Protein AF-A0AAX0K8B1-F1 (afdb_monomer)

Mean predicted aligned error: 6.13 Å

Secondary structure (DSSP, 8-state):
--HHHHHHHHHHH-GGGHHHHHHHHHHHHHHHHHHHHHHHHHHHHHHHHHHHHHHHHHHHHTT--HHHHHHHHT--HHHHHHHHH-

Structure (mmCIF, N/CA/C/O backbone):
data_AF-A0AAX0K8B1-F1
#
_entry.id   AF-A0AAX0K8B1-F1
#
loop_
_atom_site.group_PDB
_atom_site.id
_atom_site.type_symbol
_atom_site.label_atom_id
_atom_site.label_alt_id
_atom_site.label_comp_id
_atom_site.label_asym_id
_atom_site.label_entity_id
_atom_site.label_seq_id
_atom_site.pdbx_PDB_ins_code
_atom_site.Cartn_x
_atom_site.Cartn_y
_atom_site.Cartn_z
_atom_site.occupancy
_atom_site.B_iso_or_equiv
_atom_site.auth_seq_id
_atom_site.auth_comp_id
_atom_site.auth_asym_id
_atom_site.auth_atom_id
_atom_site.pdbx_PDB_model_num
ATOM 1 N N . MET A 1 1 ? 8.921 -11.613 -25.136 1.00 73.31 1 MET A N 1
ATOM 2 C CA . MET A 1 1 ? 9.520 -10.275 -25.098 1.00 73.31 1 MET A CA 1
ATOM 3 C C . MET A 1 1 ? 9.299 -9.700 -23.723 1.00 73.31 1 MET A C 1
ATOM 5 O O . MET A 1 1 ? 8.281 -9.063 -23.471 1.00 73.31 1 MET A O 1
ATOM 9 N N . ASP A 1 2 ? 10.217 -10.033 -22.826 1.00 88.50 2 ASP A N 1
ATOM 10 C CA . ASP A 1 2 ? 10.348 -9.370 -21.534 1.00 88.50 2 ASP A CA 1
ATOM 11 C C . ASP A 1 2 ? 11.134 -8.048 -21.666 1.00 88.50 2 ASP A C 1
ATOM 13 O O . ASP A 1 2 ? 11.534 -7.637 -22.761 1.00 88.50 2 ASP A O 1
ATOM 17 N N . PHE A 1 3 ? 11.289 -7.337 -20.549 1.00 88.12 3 PHE A N 1
ATOM 18 C CA . PHE A 1 3 ? 11.940 -6.029 -20.512 1.00 88.12 3 PHE A CA 1
ATOM 19 C C . PHE A 1 3 ? 13.411 -6.102 -20.959 1.00 88.12 3 PHE A C 1
ATOM 21 O O . PHE A 1 3 ? 13.861 -5.252 -21.723 1.00 88.12 3 PHE A O 1
ATOM 28 N N . ALA A 1 4 ? 14.146 -7.143 -20.564 1.00 88.88 4 ALA A N 1
ATOM 29 C CA . ALA A 1 4 ? 15.544 -7.318 -20.948 1.00 88.88 4 ALA A CA 1
ATOM 30 C C . ALA A 1 4 ? 15.683 -7.655 -22.443 1.00 88.88 4 ALA A C 1
ATOM 32 O O . ALA A 1 4 ? 16.509 -7.062 -23.140 1.00 88.88 4 ALA A O 1
ATOM 33 N N . GLU A 1 5 ? 14.823 -8.537 -22.962 1.00 92.12 5 GLU A N 1
ATOM 34 C CA . GLU A 1 5 ? 14.751 -8.891 -24.383 1.00 92.12 5 GLU A CA 1
ATOM 35 C C . GLU A 1 5 ? 14.462 -7.665 -25.266 1.00 92.12 5 GLU A C 1
ATOM 37 O O . GLU A 1 5 ? 15.020 -7.539 -26.358 1.00 92.12 5 GLU A O 1
ATOM 42 N N . LEU A 1 6 ? 13.624 -6.733 -24.796 1.00 93.31 6 LEU A N 1
ATOM 43 C CA . LEU A 1 6 ? 13.339 -5.482 -25.500 1.00 93.31 6 LEU A CA 1
ATOM 44 C C . LEU A 1 6 ? 14.581 -4.582 -25.595 1.00 93.31 6 LEU A C 1
ATOM 46 O O . LEU A 1 6 ? 14.917 -4.114 -26.684 1.00 93.31 6 LEU A O 1
ATOM 50 N N . PHE A 1 7 ? 15.269 -4.331 -24.478 1.00 93.44 7 PHE A N 1
ATOM 51 C CA . PHE A 1 7 ? 16.432 -3.437 -24.466 1.00 93.44 7 PHE A CA 1
ATOM 52 C C . PHE A 1 7 ? 17.643 -4.032 -25.196 1.00 93.44 7 PHE A C 1
ATOM 54 O O . PHE A 1 7 ? 18.387 -3.279 -25.834 1.00 93.44 7 PHE A O 1
ATOM 61 N 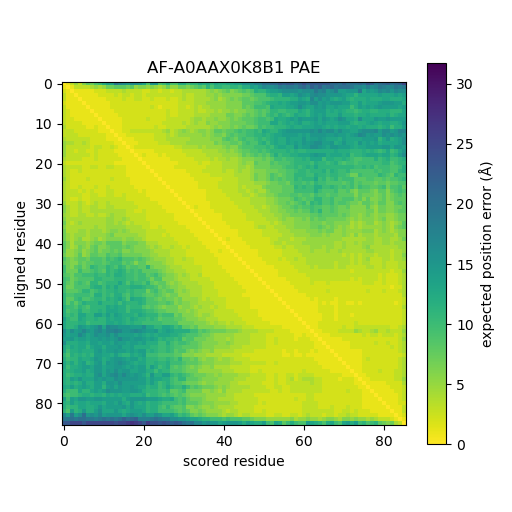N . GLU A 1 8 ? 17.805 -5.358 -25.214 1.00 92.06 8 GLU A N 1
ATOM 62 C CA . GLU A 1 8 ? 18.804 -6.008 -26.072 1.00 92.06 8 GLU A CA 1
ATOM 63 C C . GLU A 1 8 ? 18.446 -5.919 -27.563 1.00 92.06 8 GLU A C 1
ATOM 65 O O . GLU A 1 8 ? 19.314 -5.621 -28.391 1.00 92.06 8 GLU A O 1
ATOM 70 N N . ALA A 1 9 ? 17.169 -6.075 -27.930 1.00 94.44 9 ALA A N 1
ATOM 71 C CA . ALA A 1 9 ? 16.733 -5.876 -29.312 1.00 94.44 9 ALA A CA 1
ATOM 72 C C . ALA A 1 9 ? 16.994 -4.432 -29.783 1.00 94.44 9 ALA A C 1
ATOM 74 O O . ALA A 1 9 ? 17.571 -4.218 -30.851 1.00 94.44 9 ALA A O 1
ATOM 75 N N . ILE A 1 10 ? 16.654 -3.432 -28.962 1.00 93.94 10 ILE A N 1
ATOM 76 C CA . ILE A 1 10 ? 16.909 -2.013 -29.264 1.00 93.94 10 ILE A CA 1
ATOM 77 C C . ILE A 1 10 ? 18.418 -1.743 -29.365 1.00 93.94 10 ILE A C 1
ATOM 79 O O . ILE A 1 10 ? 18.871 -1.092 -30.308 1.00 93.94 10 ILE A O 1
ATOM 83 N N . SER A 1 11 ? 19.214 -2.281 -28.440 1.00 93.94 11 SER A N 1
ATOM 84 C CA . SER A 1 11 ? 20.674 -2.126 -28.444 1.0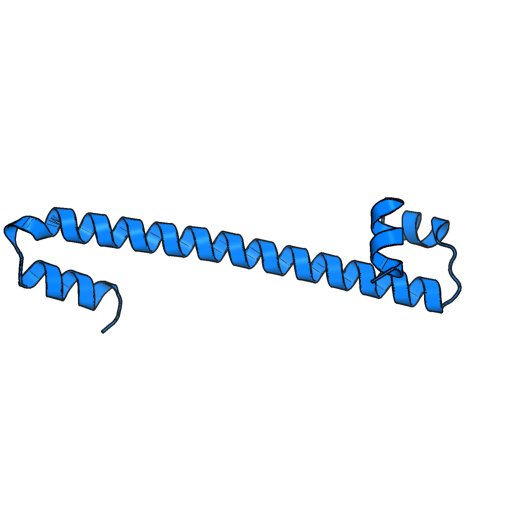0 93.94 11 SER A CA 1
ATOM 85 C C . SER A 1 11 ? 21.335 -2.746 -29.674 1.00 93.94 11 SER A C 1
ATOM 87 O O . SER A 1 11 ? 22.315 -2.204 -30.183 1.00 93.94 11 SER A O 1
ATOM 89 N N . THR A 1 12 ? 20.789 -3.853 -30.179 1.00 94.19 12 THR A N 1
ATOM 90 C CA . THR A 1 12 ? 21.266 -4.512 -31.404 1.00 94.19 12 THR A CA 1
ATOM 91 C C . THR A 1 12 ? 21.033 -3.641 -32.641 1.00 94.19 12 THR A C 1
ATOM 93 O O . THR A 1 12 ? 21.889 -3.583 -33.523 1.00 94.19 12 THR A O 1
ATOM 96 N N . HIS A 1 13 ? 19.913 -2.915 -32.693 1.00 95.00 13 HIS A N 1
ATOM 97 C CA . HIS A 1 13 ? 19.622 -1.967 -33.774 1.00 95.00 13 HIS A CA 1
ATOM 98 C C . HIS A 1 13 ? 20.427 -0.661 -33.674 1.00 95.00 13 HIS A C 1
ATOM 100 O O . HIS A 1 13 ? 20.698 -0.036 -34.701 1.00 95.00 13 HIS A O 1
ATOM 106 N N . TYR A 1 14 ? 20.847 -0.267 -32.468 1.00 94.62 14 TYR A N 1
ATOM 107 C CA . TYR A 1 14 ? 21.595 0.968 -32.207 1.00 94.62 14 TYR A CA 1
ATOM 108 C C . TYR A 1 14 ? 22.892 0.708 -31.418 1.00 94.62 14 TYR A C 1
ATOM 110 O O . TYR A 1 14 ? 23.041 1.184 -30.287 1.00 94.62 14 TYR A O 1
ATOM 118 N N . PRO A 1 15 ? 23.878 0.003 -32.006 1.00 92.38 15 PRO A N 1
ATOM 119 C CA . PRO A 1 15 ? 25.064 -0.462 -31.284 1.00 92.38 15 PRO A CA 1
ATOM 120 C C . PRO A 1 15 ? 25.911 0.681 -30.708 1.00 92.38 15 PRO A C 1
ATOM 122 O O . PRO A 1 15 ? 26.431 0.561 -29.601 1.00 92.38 15 PRO A O 1
ATOM 125 N N . SER A 1 16 ? 25.988 1.829 -31.393 1.00 96.69 16 SER A N 1
ATOM 126 C CA . SER A 1 16 ? 26.685 3.029 -30.898 1.00 96.69 16 SER A CA 1
ATOM 127 C C . SER A 1 16 ? 26.056 3.635 -29.637 1.00 96.69 16 SER A C 1
ATOM 129 O O . SER A 1 16 ? 26.715 4.394 -28.932 1.00 96.69 16 SER A O 1
ATOM 131 N N . HIS A 1 17 ? 24.799 3.300 -29.336 1.00 94.69 17 HIS A N 1
ATOM 132 C CA . HIS A 1 17 ? 24.0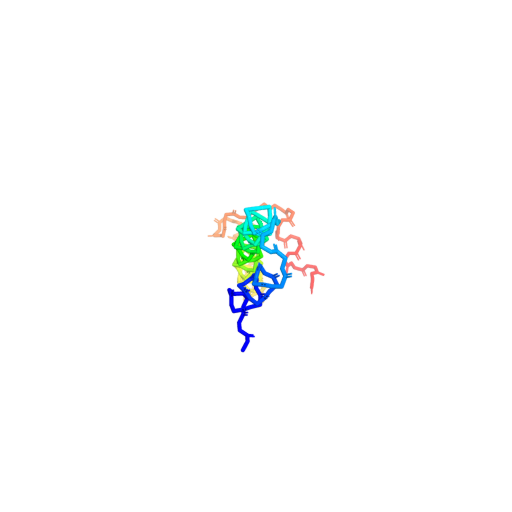67 3.779 -28.165 1.00 94.69 17 HIS A CA 1
ATOM 133 C C . HIS A 1 17 ? 23.826 2.683 -27.122 1.00 94.69 17 HIS A C 1
ATOM 135 O O . HIS A 1 17 ? 23.220 2.978 -26.094 1.00 94.69 17 HIS A O 1
ATOM 141 N N . LYS A 1 18 ? 24.320 1.451 -27.339 1.00 93.12 18 LYS A N 1
ATOM 142 C CA . LYS A 1 18 ? 24.074 0.295 -26.459 1.00 93.12 18 LYS A CA 1
ATOM 143 C C . LYS A 1 18 ? 24.326 0.618 -24.985 1.00 93.12 18 LYS A C 1
ATOM 145 O O . LYS A 1 18 ? 23.474 0.336 -24.156 1.00 93.12 18 LYS A O 1
ATOM 150 N N . GLY A 1 19 ? 25.445 1.270 -24.661 1.00 93.69 19 GLY A N 1
ATOM 151 C CA . GLY A 1 19 ? 25.753 1.653 -23.277 1.00 93.69 19 GLY A CA 1
ATOM 152 C C . GLY A 1 19 ? 24.677 2.544 -22.646 1.00 93.69 19 GLY A C 1
ATOM 153 O O . GLY A 1 19 ? 24.178 2.235 -21.572 1.00 93.69 19 GLY A O 1
ATOM 154 N N . VAL A 1 20 ? 24.257 3.601 -23.349 1.00 96.38 20 VAL A N 1
ATOM 155 C CA . VAL A 1 20 ? 23.210 4.522 -22.870 1.00 96.38 20 VAL A CA 1
ATOM 156 C C . VAL A 1 20 ? 21.859 3.811 -22.753 1.00 96.38 20 VAL A C 1
ATOM 158 O O . VAL A 1 20 ? 21.139 4.020 -21.782 1.00 96.38 20 VAL A O 1
ATOM 161 N N . ILE A 1 21 ? 21.524 2.951 -23.717 1.00 95.62 21 ILE A N 1
ATOM 162 C CA . ILE A 1 21 ? 20.277 2.176 -23.737 1.00 95.62 21 ILE A CA 1
ATOM 163 C C . ILE A 1 21 ? 20.208 1.224 -22.535 1.00 95.62 21 ILE A C 1
ATOM 165 O O . ILE A 1 21 ? 19.188 1.192 -21.850 1.00 95.62 21 ILE A O 1
ATOM 169 N N . MET A 1 22 ? 21.294 0.507 -22.235 1.00 92.50 22 MET A N 1
ATOM 170 C CA . MET A 1 22 ? 21.362 -0.391 -21.078 1.00 92.50 22 MET A CA 1
ATOM 171 C C . MET A 1 22 ? 21.275 0.374 -19.754 1.00 92.50 22 MET A C 1
ATOM 173 O O . MET A 1 22 ? 20.508 -0.018 -18.882 1.00 92.50 22 MET A O 1
ATOM 177 N N . THR A 1 23 ? 21.956 1.518 -19.628 1.00 95.31 23 THR A N 1
ATOM 178 C CA . THR A 1 23 ? 21.827 2.374 -18.436 1.00 95.31 23 THR A CA 1
ATOM 179 C C . THR A 1 23 ? 20.392 2.868 -18.232 1.00 95.31 23 THR A C 1
ATOM 181 O O . THR A 1 23 ? 19.913 2.933 -17.102 1.00 95.31 23 THR A O 1
ATOM 184 N N . ILE A 1 24 ? 19.673 3.206 -19.308 1.00 95.12 24 ILE A N 1
ATOM 185 C CA . ILE A 1 24 ? 18.252 3.571 -19.216 1.00 95.12 24 ILE A CA 1
ATOM 186 C C . ILE A 1 24 ? 17.416 2.372 -18.747 1.00 95.12 24 ILE A C 1
ATOM 188 O O . ILE A 1 24 ? 16.526 2.555 -17.917 1.00 95.12 24 ILE A O 1
ATOM 192 N N . ALA A 1 25 ? 17.702 1.165 -19.242 1.00 94.56 25 ALA A N 1
ATOM 193 C CA . ALA A 1 25 ? 17.019 -0.055 -18.817 1.00 94.56 25 ALA A CA 1
ATOM 194 C C . ALA A 1 25 ? 17.169 -0.282 -17.304 1.00 94.56 25 ALA A C 1
ATOM 196 O O . ALA A 1 25 ? 16.169 -0.418 -16.602 1.00 94.56 25 ALA A O 1
ATOM 197 N N . GLU A 1 26 ? 18.403 -0.225 -16.799 1.00 93.94 26 GLU A N 1
ATOM 198 C CA . GLU A 1 26 ? 18.724 -0.399 -15.377 1.00 93.94 26 GLU A CA 1
ATOM 199 C C . GLU A 1 26 ? 17.997 0.633 -14.502 1.00 93.94 26 GLU A C 1
ATOM 201 O O . GLU A 1 26 ? 17.363 0.278 -13.510 1.00 93.94 26 GLU A O 1
ATOM 206 N N . GLN A 1 27 ? 18.007 1.911 -14.900 1.00 96.12 27 GLN A N 1
ATOM 207 C CA . GLN A 1 27 ? 17.317 2.971 -14.155 1.00 96.12 27 GLN A CA 1
ATOM 208 C C . GLN A 1 27 ? 15.797 2.786 -14.119 1.00 96.12 27 GLN A C 1
ATOM 210 O O . GLN A 1 27 ? 15.146 3.148 -13.136 1.00 96.12 27 GLN A O 1
ATOM 215 N N . LEU A 1 28 ? 15.206 2.290 -15.205 1.00 95.56 28 LEU A N 1
ATOM 216 C CA . LEU A 1 28 ? 13.772 2.023 -15.265 1.00 95.56 28 LEU A CA 1
ATOM 217 C C . LEU A 1 28 ? 13.393 0.820 -14.399 1.00 95.56 28 LEU A C 1
ATOM 219 O O . LEU A 1 28 ? 12.387 0.890 -13.693 1.00 95.56 28 LEU A O 1
ATOM 223 N N . GLU A 1 29 ? 14.199 -0.242 -14.413 1.00 94.25 29 GLU A N 1
ATOM 224 C CA . GLU A 1 29 ? 14.007 -1.403 -13.542 1.00 94.25 29 GLU A CA 1
ATOM 225 C C . GLU A 1 29 ? 14.125 -1.009 -12.064 1.00 94.25 29 GLU A C 1
ATOM 227 O O . GLU A 1 29 ? 13.233 -1.314 -11.270 1.00 94.25 29 GLU A O 1
ATOM 232 N N . GLU A 1 30 ? 15.159 -0.244 -11.699 1.00 95.44 30 GLU A N 1
ATOM 233 C CA . GLU A 1 30 ? 15.362 0.236 -10.330 1.00 95.44 30 GLU A CA 1
ATOM 234 C C . GLU A 1 30 ? 14.181 1.086 -9.841 1.00 95.44 30 GLU A C 1
ATOM 236 O O . GLU A 1 30 ? 13.619 0.813 -8.776 1.00 95.44 30 GLU A O 1
ATOM 241 N N . LYS A 1 31 ? 13.736 2.060 -10.647 1.00 94.75 31 LYS A N 1
ATOM 242 C CA . LYS A 1 31 ? 12.551 2.879 -10.335 1.00 94.75 31 LYS A CA 1
ATOM 243 C C . LYS A 1 31 ? 11.285 2.038 -10.207 1.00 94.75 31 LYS A C 1
ATOM 245 O O . LYS A 1 31 ? 10.456 2.308 -9.338 1.00 94.75 31 LYS A O 1
ATOM 250 N N . GLY A 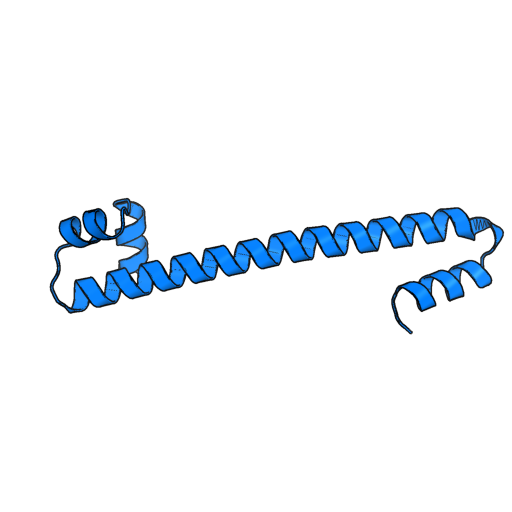1 32 ? 11.122 1.028 -11.061 1.00 94.56 32 GLY A N 1
ATOM 251 C CA . GLY A 1 32 ? 10.000 0.095 -10.996 1.00 94.56 32 GLY A CA 1
ATOM 252 C C . GLY A 1 32 ? 9.980 -0.679 -9.678 1.00 94.56 32 GLY A C 1
ATOM 253 O O . GLY A 1 32 ? 8.951 -0.730 -9.005 1.00 94.56 32 GLY A O 1
ATOM 254 N N . LEU A 1 33 ? 11.130 -1.217 -9.265 1.00 94.5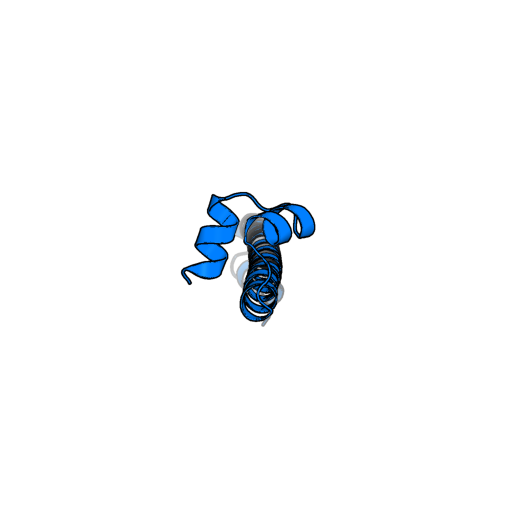6 33 LEU A N 1
ATOM 255 C CA . LEU A 1 33 ? 11.278 -1.931 -7.997 1.00 94.56 33 LEU A CA 1
ATOM 256 C C . LEU A 1 33 ? 11.063 -1.015 -6.787 1.00 94.56 33 LEU A C 1
ATOM 258 O O . LEU A 1 33 ? 10.426 -1.421 -5.814 1.00 94.56 33 LEU A O 1
ATOM 262 N N . GLU A 1 34 ? 11.580 0.213 -6.818 1.00 95.75 34 GLU A N 1
ATOM 263 C CA . GLU A 1 34 ? 11.353 1.196 -5.759 1.00 95.75 34 GLU A CA 1
ATOM 264 C C . GLU A 1 34 ? 9.863 1.530 -5.617 1.00 95.75 34 GLU A C 1
ATOM 266 O O . GLU A 1 34 ? 9.321 1.457 -4.509 1.00 95.75 34 GLU A O 1
ATOM 271 N N . LYS A 1 35 ? 9.183 1.811 -6.736 1.00 94.50 35 LYS A N 1
ATOM 272 C CA . LYS A 1 35 ? 7.741 2.079 -6.758 1.00 94.50 35 LYS A CA 1
ATOM 273 C C . LYS A 1 35 ? 6.951 0.888 -6.226 1.00 94.50 35 LYS A C 1
ATOM 275 O O . LYS A 1 35 ? 6.131 1.070 -5.333 1.00 94.50 35 LYS A O 1
ATOM 280 N N . GLY A 1 36 ? 7.261 -0.325 -6.685 1.00 95.19 36 GLY A N 1
ATOM 281 C CA . GLY A 1 36 ? 6.596 -1.543 -6.220 1.00 95.19 36 GLY A CA 1
ATOM 282 C C . GLY A 1 36 ? 6.766 -1.775 -4.716 1.00 95.19 36 GLY A C 1
ATOM 283 O O . GLY A 1 36 ? 5.805 -2.088 -4.019 1.00 95.19 36 GLY A O 1
ATOM 284 N N . ARG A 1 37 ? 7.966 -1.541 -4.165 1.00 95.44 37 ARG A N 1
ATOM 285 C CA . ARG A 1 37 ? 8.195 -1.613 -2.708 1.00 95.44 37 ARG A CA 1
ATOM 286 C C . ARG A 1 37 ? 7.444 -0.523 -1.946 1.00 95.44 37 ARG A C 1
ATOM 288 O O . ARG A 1 37 ? 6.995 -0.758 -0.825 1.00 95.44 37 ARG A O 1
ATOM 295 N N . ALA A 1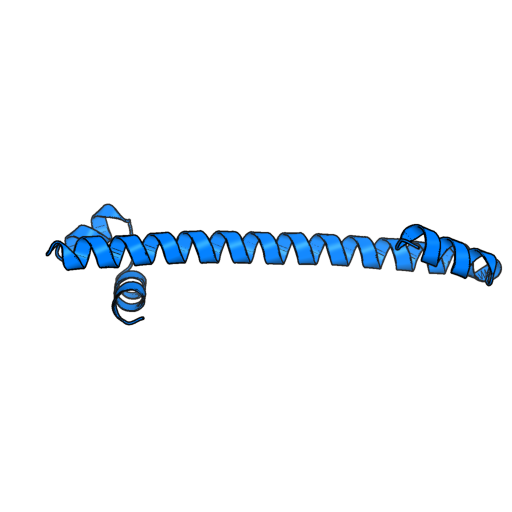 38 ? 7.351 0.685 -2.498 1.00 94.69 38 ALA A N 1
ATOM 296 C CA . ALA A 1 38 ? 6.606 1.776 -1.883 1.00 94.69 38 ALA A CA 1
ATOM 297 C C . ALA A 1 38 ? 5.098 1.481 -1.852 1.00 94.69 38 ALA A C 1
ATOM 299 O O . ALA A 1 38 ? 4.487 1.630 -0.794 1.00 94.69 38 ALA A O 1
ATOM 300 N N . GLU A 1 39 ? 4.540 1.008 -2.968 1.00 94.81 39 GLU A N 1
ATOM 301 C CA . GLU A 1 39 ? 3.137 0.599 -3.094 1.00 94.81 39 GLU A CA 1
ATOM 302 C C . GLU A 1 39 ? 2.811 -0.570 -2.159 1.00 94.81 39 GLU A C 1
ATOM 304 O O . GLU A 1 39 ? 1.890 -0.452 -1.357 1.00 94.81 39 GLU A O 1
ATOM 309 N N . GLY A 1 40 ? 3.629 -1.629 -2.138 1.00 94.56 40 GLY A N 1
ATOM 310 C CA . GLY A 1 40 ? 3.412 -2.770 -1.240 1.00 94.56 40 GLY A CA 1
ATOM 311 C C . GLY A 1 40 ? 3.385 -2.372 0.241 1.00 94.56 40 GLY A C 1
ATOM 312 O O . GLY A 1 40 ? 2.485 -2.762 0.979 1.00 94.56 40 GLY A O 1
ATOM 313 N N . ARG A 1 41 ? 4.304 -1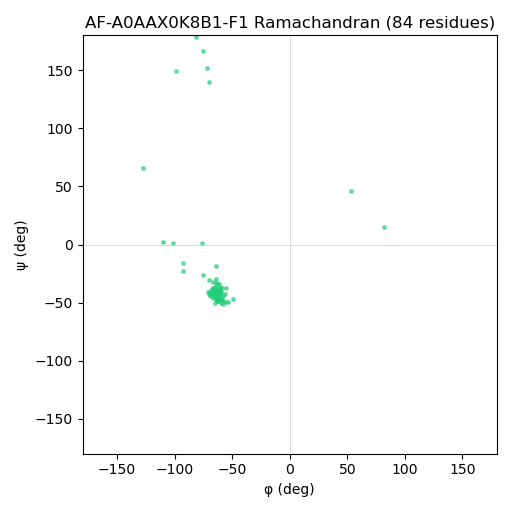.502 0.682 1.00 94.31 41 ARG A N 1
ATOM 314 C CA . ARG A 1 41 ? 4.285 -0.981 2.064 1.00 94.31 41 ARG A CA 1
ATOM 315 C C . ARG A 1 41 ? 3.074 -0.095 2.353 1.00 94.31 41 ARG A C 1
ATOM 317 O O . ARG A 1 41 ? 2.644 -0.018 3.503 1.00 94.31 41 ARG A O 1
ATOM 324 N N . ALA A 1 42 ? 2.570 0.635 1.361 1.00 94.50 42 ALA A N 1
ATOM 325 C CA . ALA A 1 42 ? 1.366 1.441 1.523 1.00 94.50 42 ALA A CA 1
ATOM 326 C C . ALA A 1 42 ? 0.128 0.546 1.678 1.00 94.50 42 ALA A C 1
ATOM 328 O O . ALA A 1 42 ? -0.654 0.765 2.601 1.00 94.50 42 ALA A O 1
ATOM 329 N N . GLU A 1 43 ? 0.005 -0.501 0.858 1.00 94.25 43 GLU A N 1
ATOM 330 C CA . GLU A 1 43 ? -1.069 -1.494 0.964 1.00 94.25 43 GLU A CA 1
ATOM 331 C C . GLU A 1 43 ? -1.040 -2.233 2.307 1.00 94.25 43 GLU A C 1
ATOM 333 O O . GLU A 1 43 ? -2.074 -2.359 2.962 1.00 94.25 43 GLU A O 1
ATOM 338 N N . GLU A 1 44 ? 0.135 -2.666 2.774 1.00 94.00 44 GLU A N 1
ATOM 339 C CA . GLU A 1 44 ? 0.276 -3.324 4.080 1.00 94.00 44 GLU A CA 1
ATOM 340 C C . GLU A 1 44 ? -0.171 -2.416 5.231 1.00 94.00 44 GLU A C 1
ATOM 342 O O . GLU A 1 44 ? -0.903 -2.850 6.124 1.00 94.00 44 GLU A O 1
ATOM 347 N N . ARG A 1 45 ? 0.214 -1.134 5.195 1.00 93.31 45 ARG A N 1
ATOM 348 C CA . ARG A 1 45 ? -0.234 -0.145 6.18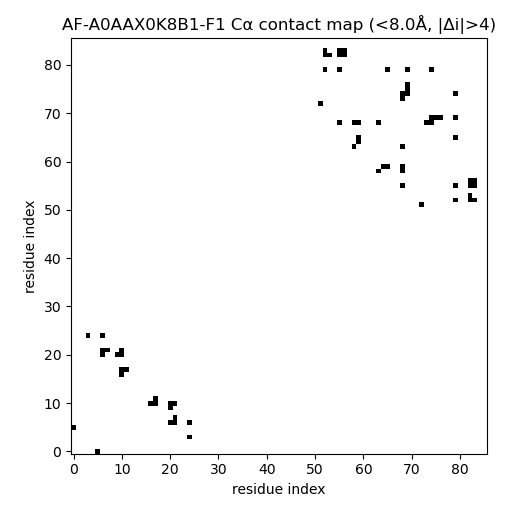6 1.00 93.31 45 ARG A CA 1
ATOM 349 C C . ARG A 1 45 ? -1.735 0.084 6.118 1.00 93.31 45 ARG A C 1
ATOM 351 O O . ARG A 1 45 ? -2.379 0.139 7.162 1.00 93.31 45 ARG A O 1
ATOM 358 N N . GLN A 1 46 ? -2.293 0.198 4.916 1.00 93.12 46 GLN A N 1
ATOM 359 C CA . GLN A 1 46 ? -3.727 0.382 4.731 1.00 93.12 46 GLN A CA 1
ATOM 360 C C . GLN A 1 46 ? -4.510 -0.826 5.252 1.00 93.12 46 GLN A C 1
ATOM 362 O O . GLN A 1 46 ? -5.519 -0.654 5.932 1.00 93.12 46 GLN A O 1
ATOM 367 N N . LYS A 1 47 ? -4.022 -2.044 5.000 1.00 94.19 47 LYS A N 1
ATOM 368 C CA . LYS A 1 47 ? -4.623 -3.275 5.514 1.00 94.19 47 LYS A CA 1
ATOM 369 C C . LYS A 1 47 ? -4.574 -3.330 7.041 1.00 94.19 47 LYS A C 1
ATOM 371 O O . LYS A 1 47 ? -5.603 -3.575 7.663 1.00 94.19 47 LYS A O 1
ATOM 376 N N . ALA A 1 48 ? -3.421 -3.045 7.645 1.00 92.56 48 ALA A N 1
ATOM 377 C CA . ALA A 1 48 ? -3.281 -3.014 9.102 1.00 92.56 48 ALA A CA 1
ATOM 378 C C . ALA A 1 48 ? -4.208 -1.967 9.748 1.00 92.56 48 ALA A C 1
ATOM 380 O O . ALA A 1 48 ? -4.838 -2.229 10.777 1.00 92.56 48 ALA A O 1
ATOM 381 N N . LEU A 1 49 ? -4.342 -0.794 9.121 1.00 91.88 49 LEU A N 1
ATOM 382 C CA . LEU A 1 49 ? -5.257 0.251 9.575 1.00 91.88 49 LEU A CA 1
ATOM 383 C C . LEU A 1 49 ? -6.721 -0.197 9.467 1.00 91.88 49 LEU A C 1
ATOM 385 O O . LEU A 1 49 ? -7.476 -0.064 10.428 1.00 91.88 49 LEU A O 1
ATOM 389 N N . ALA A 1 50 ? -7.110 -0.797 8.341 1.00 92.94 50 ALA A N 1
ATOM 390 C CA . ALA A 1 50 ? -8.459 -1.318 8.138 1.00 92.94 50 ALA A CA 1
ATOM 391 C C . ALA A 1 50 ? -8.814 -2.419 9.155 1.00 92.94 50 ALA A C 1
ATOM 393 O O . ALA A 1 50 ? -9.913 -2.420 9.710 1.00 92.94 50 ALA A O 1
ATOM 394 N N . GLU A 1 51 ? -7.884 -3.330 9.456 1.00 94.75 51 GLU A N 1
ATOM 395 C CA . GLU A 1 51 ? -8.065 -4.367 10.482 1.00 94.75 51 GLU A CA 1
ATOM 396 C C . GLU A 1 51 ? -8.216 -3.774 11.892 1.00 94.75 51 GLU A C 1
ATOM 398 O O . GLU A 1 51 ? -9.046 -4.235 12.688 1.00 94.75 51 GLU A O 1
ATOM 403 N N . THR A 1 52 ? -7.457 -2.717 12.188 1.00 94.12 52 THR A N 1
ATOM 404 C CA . THR A 1 52 ? -7.558 -1.961 13.442 1.00 94.12 52 THR A CA 1
ATOM 405 C C . THR A 1 52 ? -8.932 -1.305 13.566 1.00 94.12 52 THR A C 1
ATOM 407 O O . THR A 1 52 ? -9.615 -1.491 14.573 1.00 94.12 52 THR A O 1
ATOM 410 N N . TYR A 1 53 ? -9.401 -0.617 12.524 1.00 93.94 53 TYR A N 1
ATOM 411 C CA . TYR A 1 53 ? -10.713 0.037 12.523 1.00 93.94 53 TYR A CA 1
ATOM 412 C C . TYR A 1 53 ? -11.867 -0.962 12.596 1.00 93.94 53 TYR A C 1
ATOM 414 O O . TYR A 1 53 ? -12.828 -0.746 13.335 1.00 93.94 53 TYR A O 1
ATOM 422 N N . ALA A 1 54 ? -11.756 -2.102 11.911 1.00 95.06 54 ALA A N 1
ATOM 423 C CA . ALA A 1 54 ? -12.719 -3.189 12.050 1.00 95.06 54 ALA A CA 1
ATOM 424 C C . ALA A 1 54 ? -12.774 -3.715 13.495 1.00 95.06 54 ALA A C 1
ATOM 426 O O . ALA A 1 54 ? -13.846 -4.054 13.993 1.00 95.06 54 ALA A O 1
ATOM 427 N N . SER A 1 55 ? -11.634 -3.762 14.189 1.00 95.62 55 SER A N 1
ATOM 428 C CA . SER A 1 55 ? -11.580 -4.153 15.601 1.00 95.62 55 SER A CA 1
ATOM 429 C C . SER A 1 55 ? -12.237 -3.116 16.512 1.00 95.62 55 SER A C 1
ATOM 431 O O . SER A 1 55 ? -13.034 -3.505 17.362 1.00 95.62 55 SER A O 1
ATOM 433 N N . VAL A 1 56 ? -11.993 -1.819 16.282 1.00 96.50 56 VAL A N 1
ATOM 434 C CA . VAL A 1 56 ? -12.672 -0.722 16.996 1.00 96.50 56 VAL A CA 1
ATOM 435 C C . VAL A 1 56 ? -14.190 -0.844 16.869 1.00 96.50 56 VAL A C 1
ATOM 437 O O . VAL A 1 56 ? -14.883 -0.837 17.885 1.00 96.50 56 VAL A O 1
ATOM 440 N N . ARG A 1 57 ? -14.710 -1.033 15.648 1.00 95.19 57 ARG A N 1
ATOM 441 C CA . ARG A 1 57 ? -16.156 -1.192 15.413 1.00 95.19 57 ARG A CA 1
ATOM 442 C C . ARG A 1 57 ? -16.727 -2.384 16.153 1.00 95.19 57 ARG A C 1
ATOM 444 O O . ARG A 1 57 ? -17.669 -2.220 16.913 1.00 95.19 57 ARG A O 1
ATOM 451 N N . ARG A 1 58 ? -16.100 -3.559 16.025 1.00 96.25 58 ARG A N 1
ATOM 452 C CA . ARG A 1 58 ? -16.548 -4.763 16.742 1.00 96.25 58 ARG A CA 1
ATOM 453 C C . ARG A 1 58 ? -16.596 -4.549 18.253 1.00 96.25 58 ARG A C 1
ATOM 455 O O . ARG A 1 58 ? -17.537 -4.991 18.898 1.00 96.25 58 ARG A O 1
ATOM 462 N N . MET A 1 59 ? -15.589 -3.894 18.829 1.00 96.12 59 MET A N 1
ATOM 463 C CA . MET A 1 59 ? -15.562 -3.609 20.267 1.00 96.12 59 MET A CA 1
ATOM 464 C C . MET A 1 59 ? -16.655 -2.614 20.674 1.00 96.12 59 MET A C 1
ATOM 466 O O . MET A 1 59 ? -17.315 -2.823 21.692 1.00 96.12 59 MET A O 1
ATOM 470 N N . SER A 1 60 ? -16.889 -1.584 19.860 1.00 95.12 60 SER A N 1
ATOM 471 C CA . SER A 1 60 ? -17.981 -0.626 20.054 1.00 95.12 60 SER A CA 1
ATOM 472 C C . SER A 1 60 ? -19.355 -1.300 19.962 1.00 95.12 60 SER A C 1
ATOM 474 O O . SER A 1 60 ? -20.207 -1.064 20.814 1.00 95.12 60 SER A O 1
ATOM 476 N N . ASP A 1 61 ? -19.558 -2.191 18.989 1.00 95.44 61 ASP A N 1
ATOM 477 C CA . ASP A 1 61 ? -20.797 -2.961 18.811 1.00 95.44 61 ASP A CA 1
ATOM 478 C C . ASP A 1 61 ? -21.058 -3.912 19.991 1.00 95.44 61 ASP A C 1
ATOM 480 O O . ASP A 1 61 ? -22.205 -4.178 20.346 1.00 95.44 61 ASP A O 1
ATOM 484 N N . MET A 1 62 ? -19.996 -4.390 20.649 1.00 96.19 62 MET A N 1
ATOM 485 C CA . MET A 1 62 ? -20.082 -5.145 21.906 1.00 96.19 62 MET A CA 1
ATOM 486 C C . MET A 1 62 ? -20.357 -4.257 23.135 1.00 96.19 62 MET A C 1
ATOM 488 O O . MET A 1 62 ? -20.415 -4.765 24.255 1.00 96.19 62 MET A O 1
ATOM 492 N N . GLY A 1 63 ? -20.522 -2.944 22.955 1.00 95.25 63 GLY A N 1
ATOM 493 C CA . GLY A 1 63 ? -20.833 -1.990 24.019 1.00 95.25 63 GLY A CA 1
ATOM 494 C C . GLY A 1 63 ? -19.623 -1.525 24.832 1.00 95.25 63 GLY A C 1
ATOM 495 O O . GLY A 1 63 ? -19.801 -0.963 25.914 1.00 95.25 63 GLY A O 1
ATOM 496 N N . MET A 1 64 ? -18.393 -1.755 24.356 1.00 96.25 64 MET A N 1
ATOM 497 C CA . MET A 1 64 ? -17.200 -1.215 25.014 1.00 96.25 64 MET A CA 1
ATOM 498 C C . MET A 1 64 ? -17.127 0.304 24.826 1.00 96.25 64 MET A C 1
ATOM 500 O O . MET A 1 64 ? -17.401 0.820 23.744 1.00 96.25 64 MET A O 1
ATOM 504 N N . SER A 1 65 ? -16.727 1.030 25.872 1.00 95.56 65 SER A N 1
ATOM 505 C CA . SER A 1 65 ? -16.544 2.479 25.774 1.00 95.56 65 SER A CA 1
ATOM 506 C C . SER A 1 65 ? -15.312 2.833 24.942 1.00 95.56 65 SER A C 1
ATOM 508 O O . SER A 1 65 ? -14.319 2.102 24.920 1.00 95.56 65 SER A O 1
ATOM 510 N N . THR A 1 66 ? -15.346 4.001 24.301 1.00 93.81 66 THR A N 1
ATOM 511 C CA . THR A 1 66 ? -14.236 4.524 23.492 1.00 93.81 66 THR A CA 1
ATOM 512 C C . THR A 1 66 ? -12.926 4.598 24.274 1.00 93.81 66 THR A C 1
ATOM 514 O O . THR A 1 66 ? -11.886 4.249 23.728 1.00 93.81 66 THR A O 1
ATOM 517 N N . GLU A 1 67 ? -12.964 4.955 25.562 1.00 95.44 67 GLU A N 1
ATOM 518 C CA . GLU A 1 67 ? -11.767 4.993 26.417 1.00 95.44 67 GLU A CA 1
ATOM 519 C C . GLU A 1 67 ? -11.129 3.611 26.606 1.00 95.44 67 GLU A C 1
ATOM 521 O O . GLU A 1 67 ? -9.906 3.476 26.545 1.00 95.44 67 GLU A O 1
ATOM 526 N N . VAL A 1 68 ? -11.944 2.563 26.776 1.00 96.00 68 VAL A N 1
ATOM 527 C CA . VAL A 1 68 ? -11.445 1.184 26.902 1.00 96.00 68 VAL A CA 1
ATOM 528 C C . VAL A 1 68 ? -10.842 0.711 25.581 1.00 96.00 68 VAL A C 1
ATOM 530 O O . VAL A 1 68 ? -9.771 0.107 25.578 1.00 96.00 68 VAL A O 1
ATOM 533 N N . ILE A 1 69 ? -11.489 1.015 24.453 1.00 95.88 69 ILE A N 1
ATOM 534 C CA . ILE A 1 69 ? -10.992 0.639 23.122 1.00 95.88 69 ILE A CA 1
ATOM 535 C C . ILE A 1 69 ? -9.676 1.366 22.812 1.00 95.88 69 ILE A C 1
ATOM 537 O O . ILE A 1 69 ? -8.720 0.725 22.370 1.00 95.88 69 ILE A O 1
ATOM 541 N N . LYS A 1 70 ? -9.591 2.673 23.104 1.00 95.62 70 LYS A N 1
ATOM 542 C CA . LYS A 1 70 ? -8.364 3.478 22.979 1.00 95.62 70 LYS A CA 1
ATOM 543 C C . LYS A 1 70 ? -7.213 2.851 23.741 1.00 95.62 70 LYS A C 1
ATOM 545 O O . LYS A 1 70 ? -6.137 2.670 23.183 1.00 95.62 70 LYS A O 1
ATOM 550 N N . GLN A 1 71 ? -7.446 2.494 25.002 1.00 95.00 71 GLN A N 1
ATOM 551 C CA . GLN A 1 71 ? -6.415 1.902 25.845 1.00 95.00 71 GLN A CA 1
ATOM 552 C C . GLN A 1 71 ? -5.998 0.511 25.348 1.00 95.00 71 GLN A C 1
ATOM 554 O O . GLN A 1 71 ? -4.806 0.213 25.303 1.00 95.00 71 GLN A O 1
ATOM 559 N N . ALA A 1 72 ? -6.957 -0.330 24.952 1.00 94.44 72 ALA A N 1
ATOM 560 C CA . ALA A 1 72 ? -6.695 -1.696 24.501 1.00 94.44 72 ALA A CA 1
ATOM 561 C C . ALA A 1 72 ? -5.920 -1.752 23.175 1.00 94.44 72 ALA A C 1
ATOM 563 O O . ALA A 1 72 ? -5.046 -2.602 23.011 1.00 94.44 72 ALA A O 1
ATOM 564 N N . LEU A 1 73 ? -6.232 -0.849 22.242 1.00 93.94 73 LEU A N 1
ATOM 565 C CA . LEU A 1 73 ? -5.625 -0.801 20.909 1.00 93.94 73 LEU A CA 1
ATOM 566 C C . LEU A 1 73 ? -4.537 0.276 20.774 1.00 93.94 73 LEU A C 1
ATOM 568 O O . LEU A 1 73 ? -3.956 0.413 19.703 1.00 93.94 73 LEU A O 1
ATOM 572 N N . GLN A 1 74 ? -4.245 1.008 21.854 1.00 94.44 74 GLN A N 1
ATOM 573 C CA . GLN A 1 74 ? -3.277 2.111 21.900 1.00 94.44 74 GLN A CA 1
ATOM 574 C C . G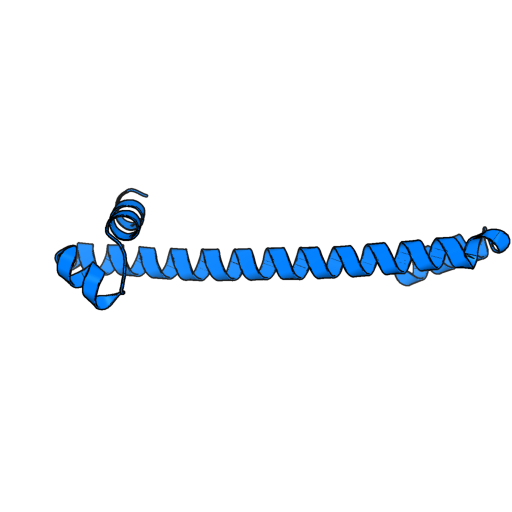LN A 1 74 ? -3.533 3.174 20.817 1.00 94.44 74 GLN A C 1
ATOM 576 O O . GLN A 1 74 ? -2.617 3.605 20.119 1.00 94.44 74 GLN A O 1
ATOM 581 N N . LEU A 1 75 ? -4.795 3.579 20.673 1.00 93.38 75 LEU A N 1
ATOM 582 C CA . LEU A 1 75 ? -5.240 4.539 19.660 1.00 93.38 75 LEU A CA 1
ATOM 583 C C . LEU A 1 75 ? -5.380 5.949 20.230 1.00 93.38 75 LEU A C 1
ATOM 585 O O . LEU A 1 75 ? -5.738 6.128 21.398 1.00 93.38 75 LEU A O 1
ATOM 589 N N . SER A 1 76 ? -5.153 6.951 19.380 1.00 93.25 76 SER A N 1
ATOM 590 C CA . SER A 1 76 ? -5.506 8.339 19.686 1.00 93.25 76 SER A CA 1
ATOM 591 C C . SER A 1 76 ? -7.015 8.583 19.560 1.00 93.25 76 SER A C 1
ATOM 593 O O . SER A 1 76 ? -7.757 7.774 18.992 1.00 93.25 76 SER A O 1
ATOM 595 N N . ASP A 1 77 ? -7.472 9.721 20.084 1.00 93.06 77 ASP A N 1
ATOM 596 C CA . ASP A 1 77 ? -8.863 10.160 19.937 1.00 93.06 77 ASP A CA 1
ATOM 597 C C . ASP A 1 77 ? -9.254 10.333 18.467 1.00 93.06 77 ASP A C 1
ATOM 599 O O . ASP A 1 77 ? -10.326 9.888 18.055 1.00 93.06 77 ASP A O 1
ATOM 603 N N . GLU A 1 78 ? -8.361 10.899 17.653 1.00 92.38 78 GLU A N 1
ATOM 604 C CA . GLU A 1 78 ? -8.584 11.077 16.217 1.00 92.38 78 GLU A CA 1
ATOM 605 C C . GLU A 1 78 ? -8.743 9.730 15.506 1.00 92.38 78 GLU A C 1
ATOM 607 O O . GLU A 1 78 ? -9.665 9.560 14.714 1.00 92.38 78 GLU A O 1
ATOM 612 N N . GLN A 1 79 ? -7.896 8.745 15.828 1.00 91.88 79 GLN A N 1
ATOM 613 C CA . GLN A 1 79 ? -7.950 7.421 15.204 1.00 91.88 79 GLN A CA 1
ATOM 614 C C . GLN A 1 79 ? -9.238 6.667 15.546 1.00 91.88 79 GLN A C 1
ATOM 616 O O . GLN A 1 79 ? -9.785 5.975 14.690 1.00 91.88 79 GLN A O 1
ATOM 621 N N . ILE A 1 80 ? -9.739 6.793 16.778 1.00 93.62 80 ILE A N 1
ATOM 622 C CA . ILE A 1 80 ? -11.026 6.207 17.180 1.00 93.62 80 ILE A CA 1
ATOM 623 C C . ILE A 1 80 ? -12.189 6.901 16.483 1.00 93.62 80 ILE A C 1
ATOM 625 O O . ILE A 1 80 ? -13.096 6.222 16.003 1.00 93.62 80 ILE A O 1
ATOM 629 N N . GLN A 1 81 ? -12.170 8.232 16.397 1.00 92.44 81 GLN A N 1
ATOM 630 C CA . GLN A 1 81 ? -13.209 8.964 15.677 1.00 92.44 81 GLN A CA 1
ATOM 631 C C . GLN A 1 81 ? -13.226 8.580 14.198 1.00 92.44 81 GLN A C 1
ATOM 633 O O . GLN A 1 81 ? -14.286 8.282 13.656 1.00 92.44 81 GLN A O 1
ATOM 638 N N . GLU A 1 82 ? -12.065 8.517 13.552 1.00 92.69 82 GLU A N 1
ATOM 639 C CA . GLU A 1 82 ? -11.945 8.082 12.160 1.00 92.69 82 GLU A CA 1
ATOM 640 C C . GLU A 1 82 ? -12.444 6.640 11.966 1.00 92.69 82 GLU A C 1
ATOM 642 O O . GLU A 1 82 ? -13.189 6.353 11.025 1.00 92.69 82 GLU A O 1
ATOM 647 N N . ALA A 1 83 ? -12.111 5.744 12.900 1.00 91.81 83 ALA A N 1
ATOM 648 C CA . ALA A 1 83 ? -12.554 4.356 12.879 1.00 91.81 83 ALA A CA 1
ATOM 649 C C . ALA A 1 83 ? -14.073 4.196 13.020 1.00 91.81 83 ALA A C 1
ATOM 651 O O . ALA A 1 83 ? -14.620 3.252 12.450 1.00 91.81 83 ALA A O 1
ATOM 652 N N . LEU A 1 84 ? -14.746 5.078 13.769 1.00 90.56 84 LEU A N 1
ATOM 653 C CA . LEU A 1 84 ? -16.190 5.020 14.034 1.00 90.56 84 LEU A CA 1
ATOM 654 C C . LEU A 1 84 ? -17.037 5.829 13.038 1.00 90.56 84 LEU A C 1
ATOM 656 O O . LEU A 1 84 ? -18.212 5.516 12.874 1.00 90.56 84 LEU A O 1
ATOM 660 N N . ASN A 1 85 ? -16.460 6.836 12.373 1.00 87.00 85 ASN A N 1
ATOM 661 C CA . ASN A 1 85 ? -17.179 7.732 11.455 1.00 87.00 85 ASN A CA 1
ATOM 662 C C . ASN A 1 85 ? -17.159 7.296 9.977 1.00 87.00 85 ASN A C 1
ATOM 664 O O . ASN A 1 85 ? -17.939 7.832 9.190 1.00 87.00 85 ASN A O 1
ATOM 668 N N . ASN A 1 86 ? -16.263 6.380 9.585 1.00 63.19 86 ASN A N 1
ATOM 669 C CA . ASN A 1 86 ? -16.280 5.747 8.249 1.00 63.19 86 ASN A CA 1
ATOM 670 C C . ASN A 1 86 ? -17.386 4.687 8.099 1.00 63.19 86 ASN A C 1
ATOM 672 O O . ASN A 1 86 ? -17.476 4.041 7.041 1.00 63.19 86 ASN A O 1
#

Sequence (86 aa):
MDFAELFEAISTHYPSHKGVIMTIAEQLEEKGLEKGRAEGRAEERQKALAETYASVRRMSDMGMSTEVIKQALQLSDEQIQEALNN

Organism: Escherichia coli (NCBI:txid562)

pLDDT: mean 93.45, std 4.36, range [63.19, 96.69]

Radius of gyration: 24.31 Å; Cα contacts (8 Å, |Δi|>4): 37; chains: 1; bounding box: 48×21×61 Å

Nearest PDB structures (foldseek):
  3frw-assembly1_A  TM=7.921E-01  e=4.134E+00  Blautia obeum ATCC 29174
  3frw-assembly2_D  TM=7.815E-01  e=6.473E+00  Blautia obeum ATCC 29174

Solvent-accessible surface area (backbone atoms only — not comparable to full-atom values): 4839 Å² total; per-residue (Å²): 129,55,74,68,58,49,53,50,52,52,24,69,78,38,63,96,44,29,69,63,51,50,53,52,50,52,54,51,51,51,52,50,52,52,49,50,54,53,50,52,54,48,51,53,50,52,50,54,49,51,55,49,27,54,48,52,45,55,43,44,76,72,66,49,52,69,69,58,50,26,66,76,68,71,47,53,73,66,57,51,49,54,40,71,73,112

Foldseek 3Di:
DDLVVVLVVVCVVVVVCNVVSVVVSVVVVVVVVVVVVVVVVVVVVVVVLLVLLVVLVVCVVVVHDPVVSCVVSVDDPVSSCVSVVD